Protein AF-A0A956IUA6-F1 (afdb_monomer_lite)

Foldseek 3Di:
DDDDDDDDDDDPVVVVVVVVVVVVVVVVVVVVVLVVQLVVQLVVQVVCVVVVQAPPPDRSSVLSNVLSVVVVVVVVVQVPDPDHDPPVVVVVVNVVVCCVSRVGDDPD

Secondary structure (DSSP, 8-state):
----PPPPPPPHHHHHHHHHHHHHHHHHHHHHHHHHHHHHHHHHHHHHHHTTSS-TTS-HHHHHHHHHHHHHHHHHHHHT-SSPPPHHHHHHHHHHHHHHHTT-----

Structure (mmCIF, N/CA/C/O backbone):
data_AF-A0A956IUA6-F1
#
_entry.id   AF-A0A956IUA6-F1
#
loop_
_atom_site.group_PDB
_atom_site.id
_atom_site.type_symbol
_atom_site.label_atom_id
_atom_site.label_alt_id
_atom_site.label_comp_id
_atom_site.label_asym_id
_atom_site.label_entity_id
_atom_site.label_seq_id
_atom_site.pdbx_PDB_ins_code
_atom_site.Cartn_x
_atom_site.Cartn_y
_atom_site.Cartn_z
_atom_site.occupancy
_atom_site.B_iso_or_equiv
_atom_site.auth_seq_id
_atom_site.auth_comp_id
_atom_site.auth_asym_id
_atom_site.auth_atom_id
_atom_site.pdbx_PDB_model_num
ATOM 1 N N . MET A 1 1 ? 44.428 23.766 -38.043 1.00 41.19 1 MET A N 1
ATOM 2 C CA . MET A 1 1 ? 43.400 22.776 -38.429 1.00 41.19 1 MET A CA 1
ATOM 3 C C . MET A 1 1 ? 43.451 21.641 -37.416 1.00 41.19 1 MET A C 1
ATOM 5 O O . MET A 1 1 ? 44.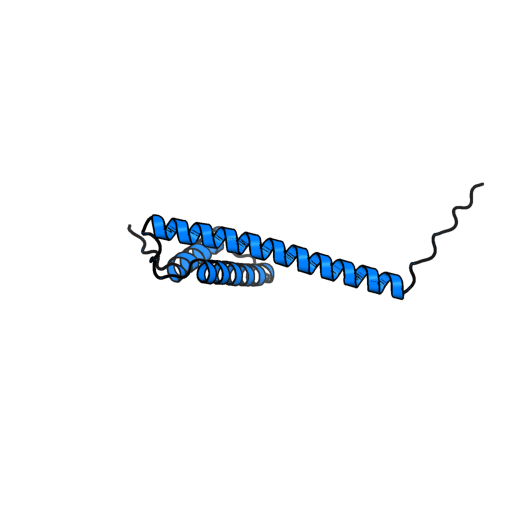348 20.818 -37.503 1.00 41.19 1 MET A O 1
ATOM 9 N N . SER 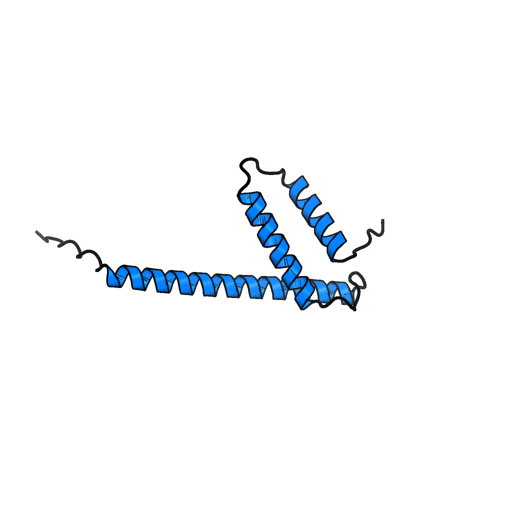A 1 2 ? 42.576 21.649 -36.406 1.00 49.91 2 SER A N 1
ATOM 10 C CA . SER A 1 2 ? 42.511 20.571 -35.407 1.00 49.91 2 SER A CA 1
ATOM 11 C C . SER A 1 2 ? 41.552 19.494 -35.894 1.00 49.91 2 SER A C 1
ATOM 13 O O . SER A 1 2 ? 40.343 19.713 -35.949 1.00 49.91 2 SER A O 1
ATOM 15 N N . THR A 1 3 ? 42.089 18.341 -36.272 1.00 50.31 3 THR A N 1
ATOM 16 C CA . THR A 1 3 ? 41.310 17.140 -36.562 1.00 50.31 3 THR A CA 1
ATOM 17 C C . THR A 1 3 ? 40.862 16.523 -35.238 1.00 50.31 3 THR A C 1
ATOM 19 O O . THR A 1 3 ? 41.652 15.939 -34.501 1.00 50.31 3 THR A O 1
ATOM 22 N N . SER A 1 4 ? 39.580 16.681 -34.900 1.00 53.00 4 SER A N 1
ATOM 23 C CA . SER A 1 4 ? 38.969 15.897 -33.828 1.00 53.00 4 SER A CA 1
ATOM 24 C C . SER A 1 4 ? 38.786 14.466 -34.334 1.00 53.00 4 SER A C 1
ATOM 26 O O . SER A 1 4 ? 38.020 14.190 -35.255 1.00 53.00 4 SER A O 1
ATOM 28 N N . GLN A 1 5 ? 39.569 13.548 -33.779 1.00 54.72 5 GLN A N 1
ATOM 29 C CA . GLN A 1 5 ? 39.451 12.122 -34.054 1.00 54.72 5 GLN A CA 1
ATOM 30 C C . GLN A 1 5 ? 38.213 11.589 -33.305 1.00 54.72 5 GLN A C 1
ATOM 32 O O . GLN A 1 5 ? 38.085 11.851 -32.105 1.00 54.72 5 GLN A O 1
ATOM 37 N N . PRO A 1 6 ? 37.275 10.879 -33.958 1.00 57.50 6 PRO A N 1
ATOM 38 C CA . PRO A 1 6 ? 36.081 10.390 -33.279 1.00 57.50 6 PRO A CA 1
ATOM 39 C C . PRO A 1 6 ? 36.452 9.279 -32.290 1.00 57.50 6 PRO A C 1
ATOM 41 O O . PRO A 1 6 ? 37.178 8.342 -32.627 1.00 57.50 6 PRO A O 1
ATOM 44 N N . ALA A 1 7 ? 35.945 9.385 -31.059 1.00 60.62 7 ALA A N 1
ATOM 45 C CA . ALA A 1 7 ? 36.150 8.386 -30.017 1.00 60.62 7 ALA A CA 1
ATOM 46 C C . ALA A 1 7 ? 35.655 7.006 -30.487 1.00 60.62 7 ALA A C 1
ATOM 48 O O . ALA A 1 7 ? 34.515 6.859 -30.933 1.00 60.62 7 ALA A O 1
ATOM 49 N N . ALA A 1 8 ? 36.520 5.993 -30.387 1.00 62.69 8 ALA A N 1
ATOM 50 C CA . ALA A 1 8 ? 36.197 4.627 -30.781 1.00 62.69 8 ALA A CA 1
ATOM 51 C C . ALA A 1 8 ? 34.974 4.103 -29.998 1.00 62.69 8 ALA A C 1
ATOM 53 O O . ALA A 1 8 ? 34.896 4.297 -28.778 1.00 62.69 8 ALA A O 1
ATOM 54 N N . PRO A 1 9 ? 34.014 3.428 -30.659 1.00 63.69 9 PRO A N 1
ATOM 55 C CA . PRO A 1 9 ? 32.806 2.959 -29.998 1.00 63.69 9 PRO A CA 1
ATOM 56 C C . PRO A 1 9 ? 33.147 1.930 -28.909 1.00 63.69 9 PRO A C 1
ATOM 58 O O . PRO A 1 9 ? 34.020 1.080 -29.107 1.00 63.69 9 PRO A O 1
ATOM 61 N N . PRO A 1 10 ? 32.445 1.954 -27.761 1.00 62.94 10 PRO A N 1
ATOM 62 C CA . PRO A 1 10 ? 32.751 1.073 -26.645 1.00 62.94 10 PRO A CA 1
ATOM 63 C C . PRO A 1 10 ? 32.642 -0.398 -27.059 1.00 62.94 10 PRO A C 1
ATOM 65 O O . PRO A 1 10 ? 31.699 -0.819 -27.746 1.00 62.94 10 PRO A O 1
ATOM 68 N N . SER A 1 11 ? 33.616 -1.196 -26.620 1.00 71.62 11 SER A N 1
ATOM 69 C CA . SER A 1 11 ? 33.669 -2.629 -26.904 1.00 71.62 11 SER A CA 1
ATOM 70 C C . SER A 1 11 ? 32.399 -3.334 -26.414 1.00 71.62 11 SER A C 1
ATOM 72 O O . SER A 1 11 ? 31.718 -2.890 -25.484 1.00 71.62 11 SER A O 1
ATOM 74 N N . ARG A 1 12 ? 32.046 -4.448 -27.064 1.00 69.38 12 ARG A N 1
ATOM 75 C CA . ARG A 1 12 ? 30.821 -5.209 -26.763 1.00 69.38 12 ARG A CA 1
ATOM 76 C C . ARG A 1 12 ? 30.744 -5.608 -25.281 1.00 69.38 12 ARG A C 1
ATOM 78 O O . ARG A 1 12 ? 29.683 -5.487 -24.684 1.00 69.38 12 ARG A O 1
ATOM 85 N N . GLY A 1 13 ? 31.879 -5.969 -24.673 1.00 66.38 13 GLY A N 1
ATOM 86 C CA . GLY A 1 13 ? 31.971 -6.305 -23.246 1.00 66.38 13 GLY A CA 1
ATOM 87 C C . GLY A 1 13 ? 31.720 -5.123 -22.301 1.00 66.38 13 GLY A C 1
ATOM 88 O O . GLY A 1 13 ? 31.067 -5.294 -21.273 1.00 66.38 13 GLY A O 1
ATOM 89 N N . ARG A 1 14 ? 32.159 -3.910 -22.667 1.00 66.81 14 ARG A N 1
ATOM 90 C CA . ARG A 1 14 ? 31.912 -2.694 -21.876 1.00 66.81 14 ARG A CA 1
ATOM 91 C C . ARG A 1 14 ? 30.421 -2.344 -21.835 1.00 66.81 14 ARG A C 1
ATOM 93 O O . ARG A 1 14 ? 29.886 -2.104 -20.760 1.00 66.81 14 ARG A O 1
ATOM 100 N N . ARG A 1 15 ? 29.731 -2.445 -22.976 1.00 64.25 15 ARG A N 1
ATOM 101 C CA . ARG A 1 15 ? 28.278 -2.207 -23.075 1.00 64.25 15 ARG A CA 1
ATOM 102 C C . ARG A 1 15 ? 27.442 -3.209 -22.277 1.00 64.25 15 ARG A C 1
ATOM 104 O O . ARG A 1 15 ? 26.450 -2.820 -21.669 1.00 64.25 15 ARG A O 1
ATOM 111 N N . THR A 1 16 ? 27.823 -4.487 -22.263 1.00 68.69 16 THR A N 1
ATOM 112 C CA . THR A 1 16 ? 27.117 -5.500 -21.461 1.00 68.69 16 THR A CA 1
ATOM 113 C C . THR A 1 16 ? 27.283 -5.234 -19.966 1.00 68.69 16 THR A C 1
ATOM 115 O O . THR A 1 16 ? 26.312 -5.309 -19.221 1.00 68.69 16 THR A O 1
ATOM 118 N N . ARG A 1 17 ? 28.490 -4.857 -19.527 1.00 62.78 17 ARG A N 1
ATOM 119 C CA . ARG A 1 17 ? 28.760 -4.513 -18.125 1.00 62.78 17 ARG A CA 1
ATOM 120 C C . ARG A 1 17 ? 28.010 -3.254 -17.685 1.00 62.78 17 ARG A C 1
ATOM 122 O O . ARG A 1 17 ? 27.410 -3.264 -16.619 1.00 62.78 17 ARG A O 1
ATOM 129 N N . GLU A 1 18 ? 27.995 -2.211 -18.513 1.00 61.56 18 GLU A N 1
ATOM 130 C CA . GLU A 1 18 ? 27.233 -0.980 -18.254 1.00 61.56 18 GLU A CA 1
ATOM 131 C C . GLU A 1 18 ? 25.720 -1.255 -18.157 1.00 61.56 18 GLU A C 1
ATOM 133 O O . GLU A 1 18 ? 25.065 -0.731 -17.259 1.00 61.56 18 GLU A O 1
ATOM 138 N N . ARG A 1 19 ? 25.170 -2.142 -19.002 1.00 62.91 19 ARG A N 1
ATOM 139 C CA . ARG A 1 19 ? 23.764 -2.579 -18.900 1.00 62.91 19 ARG A CA 1
ATOM 140 C C . ARG A 1 19 ? 23.468 -3.328 -17.605 1.00 62.91 19 ARG A C 1
ATOM 142 O O . ARG A 1 19 ? 22.517 -2.977 -16.925 1.00 62.91 19 ARG A O 1
ATOM 149 N N . LEU A 1 20 ? 24.292 -4.311 -17.240 1.00 65.25 20 LEU A N 1
ATOM 150 C CA . LEU A 1 20 ? 24.090 -5.098 -16.017 1.00 65.25 20 LEU A CA 1
ATOM 151 C C . LEU A 1 20 ? 24.152 -4.231 -14.751 1.00 65.25 20 LEU A C 1
ATOM 153 O O . LEU A 1 20 ? 23.377 -4.443 -13.821 1.00 65.25 20 LEU A O 1
ATOM 157 N N . VAL A 1 21 ? 25.052 -3.244 -14.720 1.00 69.88 21 VAL A N 1
ATOM 158 C CA . VAL A 1 21 ? 25.130 -2.274 -13.618 1.00 69.88 21 VAL A CA 1
ATOM 159 C C . VAL A 1 21 ? 23.882 -1.389 -13.588 1.00 69.88 21 VAL A C 1
ATOM 161 O O . VAL A 1 21 ? 23.287 -1.233 -12.524 1.00 69.88 21 VAL A O 1
ATOM 164 N N . GLY A 1 22 ? 23.433 -0.886 -14.742 1.00 71.44 22 GLY A N 1
ATOM 165 C CA . GLY A 1 22 ? 22.190 -0.114 -14.838 1.00 71.44 22 GLY A CA 1
ATOM 166 C C . GLY A 1 22 ? 20.955 -0.904 -14.389 1.00 71.44 22 GLY A C 1
ATOM 167 O O . GLY A 1 22 ? 20.114 -0.375 -13.661 1.00 71.44 22 GLY A O 1
ATOM 168 N N . ASP A 1 23 ? 20.874 -2.187 -14.744 1.00 78.56 23 ASP A N 1
ATOM 169 C CA . ASP A 1 23 ? 19.788 -3.076 -14.325 1.00 78.56 23 ASP A CA 1
ATOM 170 C C . ASP A 1 23 ? 19.827 -3.328 -12.806 1.00 78.56 23 ASP A C 1
ATOM 172 O O . ASP A 1 23 ? 18.793 -3.275 -12.136 1.00 78.56 23 ASP A O 1
ATOM 176 N N . ALA A 1 24 ? 21.015 -3.528 -12.227 1.00 74.31 24 ALA A N 1
ATOM 177 C CA . ALA A 1 24 ? 21.180 -3.710 -10.784 1.00 74.31 24 ALA A CA 1
ATOM 178 C C . ALA A 1 24 ? 20.810 -2.447 -9.985 1.00 74.31 24 ALA A C 1
ATOM 180 O O . ALA A 1 24 ? 20.131 -2.533 -8.956 1.00 74.31 24 ALA A O 1
ATOM 181 N N . GLU A 1 25 ? 21.206 -1.265 -10.461 1.00 78.62 25 GLU A N 1
ATOM 182 C CA . GLU A 1 25 ? 20.817 0.011 -9.857 1.00 78.62 25 GLU A CA 1
ATOM 183 C C . GLU A 1 25 ? 19.308 0.249 -9.955 1.00 78.62 25 GLU A C 1
ATOM 185 O O . GLU A 1 25 ? 18.683 0.661 -8.971 1.00 78.62 25 GLU A O 1
ATOM 190 N N . ALA A 1 26 ? 18.696 -0.087 -11.094 1.00 75.25 26 ALA A N 1
ATOM 191 C CA . ALA A 1 26 ? 17.253 -0.007 -11.278 1.00 75.25 26 ALA A CA 1
ATOM 192 C C . ALA A 1 26 ? 16.502 -0.925 -10.299 1.00 75.25 26 ALA A C 1
ATOM 194 O O . ALA A 1 26 ? 15.553 -0.478 -9.647 1.00 75.25 26 ALA A O 1
ATOM 195 N N . VAL A 1 27 ? 16.956 -2.172 -10.124 1.00 76.69 27 VAL A N 1
ATOM 196 C CA . VAL A 1 27 ? 16.394 -3.113 -9.139 1.00 76.69 27 VAL A CA 1
ATOM 197 C C . VAL A 1 27 ? 16.540 -2.570 -7.719 1.00 76.69 27 VAL A C 1
ATOM 199 O O . VAL A 1 27 ? 15.572 -2.570 -6.955 1.00 76.69 27 VAL A O 1
ATOM 202 N N . ARG A 1 28 ? 17.716 -2.041 -7.359 1.00 78.19 28 ARG A N 1
ATOM 203 C CA . ARG A 1 28 ? 1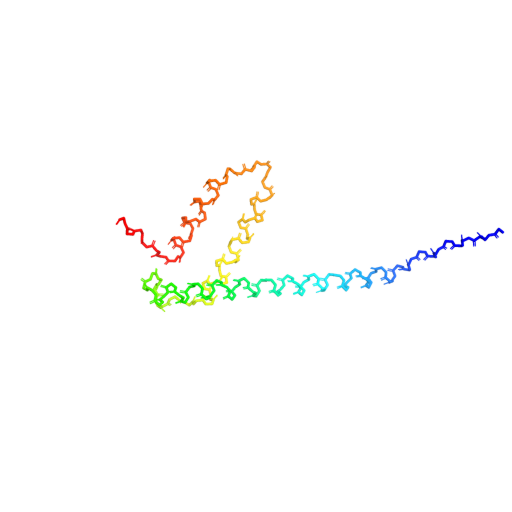7.954 -1.442 -6.038 1.00 78.19 28 ARG A CA 1
ATOM 204 C C . ARG A 1 28 ? 17.022 -0.261 -5.779 1.00 78.19 28 ARG A C 1
ATOM 206 O O . ARG A 1 28 ? 16.413 -0.182 -4.714 1.00 78.19 28 ARG A O 1
ATOM 213 N N . HIS A 1 29 ? 16.881 0.643 -6.745 1.00 76.88 29 HIS A N 1
ATOM 214 C CA . HIS A 1 29 ? 15.991 1.798 -6.632 1.00 76.88 29 HIS A CA 1
ATOM 215 C C . HIS A 1 29 ? 14.530 1.368 -6.512 1.00 76.88 29 HIS A C 1
ATOM 217 O O . HIS A 1 29 ? 13.791 1.921 -5.697 1.00 76.88 29 HIS A O 1
ATOM 223 N N . GLN A 1 30 ? 14.118 0.361 -7.280 1.00 78.06 30 GLN A N 1
ATOM 224 C CA . GLN A 1 30 ? 12.765 -0.172 -7.210 1.00 78.06 30 GLN A CA 1
ATOM 225 C C . GLN A 1 30 ? 12.475 -0.809 -5.848 1.00 78.06 30 GLN A C 1
ATOM 227 O O . GLN A 1 30 ? 11.402 -0.579 -5.283 1.00 78.06 30 GLN A O 1
ATOM 232 N N . ARG A 1 31 ? 13.440 -1.542 -5.284 1.00 79.19 31 ARG A N 1
ATOM 233 C CA . ARG A 1 31 ? 13.331 -2.116 -3.941 1.00 79.19 31 ARG A CA 1
ATOM 234 C C . ARG A 1 31 ? 13.171 -1.029 -2.881 1.00 79.19 31 ARG A C 1
ATOM 236 O O . ARG A 1 31 ? 12.183 -1.041 -2.161 1.00 79.19 31 ARG A O 1
ATOM 243 N N . ILE A 1 32 ? 14.050 -0.023 -2.869 1.00 82.94 32 ILE A N 1
ATOM 244 C CA . ILE A 1 32 ? 13.983 1.093 -1.906 1.00 82.94 32 ILE A CA 1
ATOM 245 C C . ILE A 1 32 ? 12.629 1.815 -1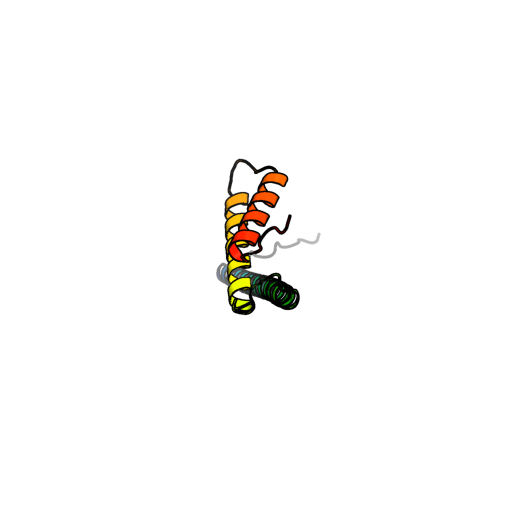.975 1.00 82.94 32 ILE A C 1
ATOM 247 O O . ILE A 1 32 ? 12.048 2.159 -0.945 1.00 82.94 32 ILE A O 1
ATOM 251 N N . ARG A 1 33 ? 12.101 2.058 -3.182 1.00 80.44 33 ARG A N 1
ATOM 252 C CA . ARG A 1 33 ? 10.776 2.678 -3.343 1.00 80.44 33 ARG A CA 1
ATOM 253 C C . ARG A 1 33 ? 9.666 1.801 -2.776 1.00 80.44 33 ARG A C 1
ATOM 255 O O . ARG A 1 33 ? 8.805 2.323 -2.074 1.00 80.44 33 ARG A O 1
ATOM 262 N N . THR A 1 34 ? 9.703 0.504 -3.069 1.00 82.44 34 THR A N 1
ATOM 263 C CA . THR A 1 34 ? 8.711 -0.462 -2.580 1.00 82.44 34 THR A CA 1
ATOM 264 C C . THR A 1 34 ? 8.743 -0.524 -1.054 1.00 82.44 34 THR A C 1
ATOM 266 O O . THR A 1 34 ? 7.709 -0.342 -0.420 1.00 82.44 34 THR A O 1
ATOM 269 N N . ASP A 1 35 ? 9.930 -0.636 -0.454 1.00 85.94 35 ASP A N 1
ATOM 270 C CA . ASP A 1 35 ? 10.108 -0.671 1.002 1.00 85.94 35 ASP A CA 1
ATOM 271 C C . ASP A 1 35 ? 9.568 0.607 1.666 1.00 85.94 35 ASP A C 1
ATOM 273 O O . ASP A 1 35 ? 8.877 0.563 2.685 1.00 85.94 35 ASP A O 1
ATOM 277 N N . ASN A 1 36 ? 9.825 1.774 1.065 1.00 86.94 36 ASN A N 1
ATOM 278 C CA . ASN A 1 36 ? 9.298 3.046 1.558 1.00 86.94 36 ASN A CA 1
ATOM 279 C C . ASN A 1 36 ? 7.765 3.120 1.479 1.00 86.94 36 ASN A C 1
ATOM 281 O O . ASN A 1 36 ? 7.134 3.656 2.393 1.00 86.94 36 ASN A O 1
ATOM 285 N N . GLN A 1 37 ? 7.169 2.596 0.406 1.00 87.62 37 GLN A N 1
ATOM 286 C CA . GLN A 1 37 ? 5.718 2.542 0.235 1.00 87.62 37 GLN A CA 1
ATOM 287 C C . GLN A 1 37 ? 5.066 1.611 1.257 1.00 87.62 37 GLN A C 1
ATOM 289 O O . GLN A 1 37 ? 4.103 2.017 1.907 1.00 87.62 37 GLN A O 1
ATOM 294 N N . VAL A 1 38 ? 5.622 0.410 1.448 1.00 89.25 38 VAL A N 1
ATOM 295 C CA . VAL A 1 38 ? 5.149 -0.546 2.457 1.00 89.25 38 VAL A CA 1
ATOM 296 C C . VAL A 1 38 ? 5.245 0.076 3.844 1.00 89.25 38 VAL A C 1
ATOM 298 O O . VAL A 1 38 ? 4.239 0.142 4.540 1.00 89.25 38 VAL A O 1
ATOM 301 N N . ARG A 1 39 ? 6.388 0.672 4.207 1.00 91.81 39 ARG A N 1
ATOM 302 C CA . ARG A 1 39 ? 6.550 1.360 5.499 1.00 91.81 39 ARG A CA 1
ATOM 303 C C . ARG A 1 39 ? 5.513 2.467 5.710 1.00 91.81 39 ARG A C 1
ATOM 305 O O . ARG A 1 39 ? 5.016 2.644 6.821 1.00 91.81 39 ARG A O 1
ATOM 312 N N . GLY A 1 40 ? 5.205 3.240 4.668 1.00 90.75 40 GLY A N 1
ATOM 313 C CA . GLY A 1 40 ? 4.155 4.259 4.713 1.00 90.75 40 GLY A CA 1
ATOM 314 C C . GLY A 1 40 ? 2.765 3.658 4.944 1.00 90.75 40 GLY A C 1
ATOM 315 O O . GLY A 1 40 ? 2.018 4.150 5.790 1.00 90.75 40 GLY A O 1
ATOM 316 N N . ALA A 1 41 ? 2.441 2.573 4.240 1.00 90.38 41 ALA A N 1
ATOM 317 C CA . ALA A 1 41 ? 1.179 1.857 4.391 1.00 90.38 41 ALA A CA 1
ATOM 318 C C . ALA A 1 41 ? 1.035 1.249 5.794 1.00 90.38 41 ALA A C 1
ATOM 320 O O . ALA A 1 41 ? 0.022 1.495 6.446 1.00 90.38 41 ALA A O 1
ATOM 321 N N . THR A 1 42 ? 2.068 0.574 6.307 1.00 94.38 42 THR A N 1
ATOM 322 C CA . THR A 1 42 ? 2.106 0.023 7.671 1.00 94.38 42 THR A CA 1
ATOM 323 C C . THR A 1 42 ? 1.796 1.097 8.709 1.00 94.38 42 THR A C 1
ATOM 325 O O . THR A 1 42 ? 0.898 0.923 9.526 1.00 94.38 42 THR A O 1
ATOM 328 N N . LYS A 1 43 ? 2.456 2.265 8.629 1.00 95.06 43 LYS A N 1
ATOM 329 C CA . LYS A 1 43 ? 2.190 3.394 9.541 1.00 95.06 43 LYS A CA 1
ATOM 330 C C . LYS A 1 43 ? 0.731 3.851 9.502 1.00 95.06 43 LYS A C 1
ATOM 332 O O . LYS A 1 43 ? 0.164 4.178 10.544 1.00 95.06 43 LYS A O 1
ATOM 337 N N . ASN A 1 44 ? 0.120 3.879 8.319 1.00 91.31 44 ASN A N 1
ATOM 338 C CA . ASN A 1 44 ? -1.283 4.256 8.170 1.00 91.31 44 ASN A CA 1
ATOM 339 C C . ASN A 1 44 ? -2.225 3.207 8.770 1.00 91.31 44 ASN A C 1
ATOM 341 O O . ASN A 1 44 ? -3.192 3.588 9.427 1.00 91.31 44 ASN A O 1
ATOM 345 N N . VAL A 1 45 ? -1.930 1.916 8.592 1.00 90.69 45 VAL A N 1
ATOM 346 C CA . VAL A 1 45 ? -2.701 0.819 9.196 1.00 90.69 45 VAL A CA 1
ATOM 347 C C . VAL A 1 45 ? -2.610 0.890 10.719 1.00 90.69 45 VAL A C 1
ATOM 349 O O . VAL A 1 45 ? -3.646 0.956 11.375 1.00 90.69 45 VAL A O 1
ATOM 352 N N . THR A 1 46 ? -1.406 1.017 11.284 1.00 93.94 46 THR A N 1
ATOM 353 C CA . THR A 1 46 ? -1.202 1.176 12.735 1.00 93.94 46 THR A CA 1
ATOM 354 C C . THR A 1 46 ? -1.934 2.398 13.288 1.00 93.94 46 THR A C 1
ATOM 356 O O . THR A 1 46 ? -2.585 2.326 14.329 1.00 93.94 46 THR A O 1
ATOM 359 N N . ARG A 1 47 ? -1.900 3.532 12.577 1.00 93.44 47 ARG A N 1
ATOM 360 C CA . ARG A 1 47 ? -2.677 4.718 12.963 1.00 93.44 47 ARG A CA 1
ATOM 361 C C . ARG A 1 47 ? -4.183 4.453 12.901 1.00 93.44 47 ARG A C 1
ATOM 363 O O . ARG A 1 47 ? -4.913 4.899 13.779 1.00 93.44 47 ARG A O 1
ATOM 370 N N . GLY A 1 48 ? -4.654 3.740 11.881 1.00 90.81 48 GLY A N 1
ATOM 371 C CA . GLY A 1 48 ? -6.047 3.313 11.765 1.00 90.81 48 GLY A CA 1
ATOM 372 C C . GLY A 1 48 ? -6.484 2.422 12.928 1.00 90.81 48 GLY A C 1
ATOM 373 O O . GLY A 1 48 ? -7.586 2.606 13.442 1.00 90.81 48 GLY A O 1
ATOM 374 N N . GLN A 1 49 ? -5.607 1.530 13.391 1.00 93.38 49 GLN A N 1
ATOM 375 C CA . GLN A 1 49 ? -5.834 0.681 14.565 1.00 93.38 49 GLN A CA 1
ATOM 376 C C . GLN A 1 49 ? -5.920 1.504 15.850 1.00 93.38 49 GLN A C 1
ATOM 378 O O . GLN A 1 49 ? -6.875 1.352 16.605 1.00 93.38 49 GLN A O 1
ATOM 383 N N . ALA A 1 50 ? -4.994 2.447 16.054 1.00 93.75 50 ALA A N 1
ATOM 384 C CA . ALA A 1 50 ? -5.018 3.353 17.205 1.00 93.75 50 ALA A CA 1
ATOM 385 C C . ALA A 1 50 ? -6.293 4.218 17.266 1.00 93.75 50 ALA A C 1
ATOM 387 O O . ALA A 1 50 ? -6.740 4.594 18.344 1.00 93.75 50 ALA A O 1
ATOM 388 N N . LEU A 1 51 ? -6.894 4.519 16.110 1.00 92.88 51 LEU A N 1
ATOM 389 C CA . LEU A 1 51 ? -8.155 5.259 15.997 1.00 92.88 51 LEU A CA 1
ATOM 390 C C . LEU A 1 51 ? -9.405 4.358 16.029 1.00 92.88 51 LEU A C 1
ATOM 392 O O . LEU A 1 51 ? -10.510 4.860 15.828 1.00 92.88 51 LEU A O 1
ATOM 396 N N . GLY A 1 52 ? -9.251 3.041 16.200 1.00 90.00 52 GLY A N 1
ATOM 397 C CA . GLY A 1 52 ? -10.356 2.075 16.183 1.00 90.00 52 GLY A CA 1
ATOM 398 C C . GLY A 1 52 ? -11.032 1.894 14.816 1.00 90.00 52 GLY A C 1
ATOM 399 O O . GLY A 1 52 ? -12.126 1.345 14.740 1.00 90.00 52 GLY A O 1
ATOM 400 N N . ARG A 1 53 ? -10.407 2.368 13.730 1.00 88.75 53 ARG A N 1
ATOM 401 C CA . ARG A 1 53 ? -10.926 2.273 12.350 1.00 88.75 53 ARG A CA 1
ATOM 402 C C . ARG A 1 53 ? -10.500 0.995 11.636 1.00 88.75 53 ARG A C 1
ATOM 404 O O . ARG A 1 53 ? -11.121 0.620 10.650 1.00 88.75 53 ARG A O 1
ATOM 411 N N . VAL A 1 54 ? -9.425 0.371 12.107 1.00 88.75 54 VAL A N 1
ATOM 412 C CA . VAL A 1 54 ? -8.904 -0.901 11.605 1.00 88.75 54 VAL A CA 1
ATOM 413 C C . VAL A 1 54 ? -8.857 -1.880 12.780 1.00 88.75 54 VAL A C 1
ATOM 415 O O . VAL A 1 54 ? -8.386 -1.495 13.852 1.00 88.75 54 VAL A O 1
ATOM 418 N N . PRO A 1 55 ? -9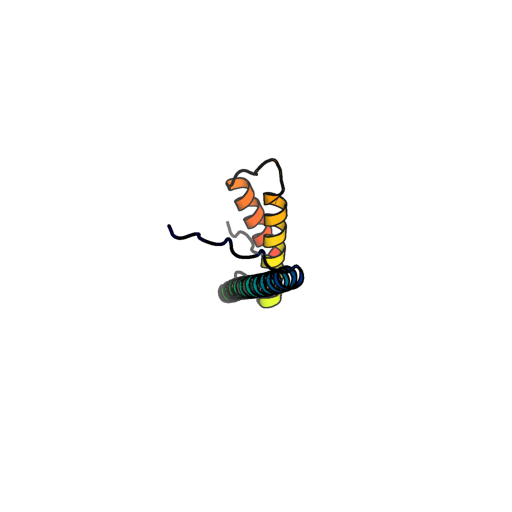.313 -3.132 12.621 1.00 89.12 55 PRO A N 1
ATOM 419 C CA . PRO A 1 55 ? -9.227 -4.122 13.687 1.00 89.12 55 PRO A CA 1
ATOM 420 C C . PRO A 1 55 ? -7.779 -4.361 14.172 1.00 89.12 55 PRO A C 1
ATOM 422 O O . PRO A 1 55 ? -6.863 -4.478 13.351 1.00 89.12 55 PRO A O 1
ATOM 425 N N . PRO A 1 56 ? -7.547 -4.481 15.494 1.00 91.38 56 PRO A N 1
ATOM 426 C CA . PRO A 1 56 ? -6.199 -4.606 16.059 1.00 91.38 56 PRO A CA 1
ATOM 427 C C . PRO A 1 56 ? -5.522 -5.949 15.749 1.00 91.38 56 PRO A C 1
ATOM 429 O O . PRO A 1 56 ? -4.308 -6.053 15.849 1.00 91.38 56 PRO A O 1
ATOM 432 N N . HIS A 1 57 ? -6.290 -6.970 15.356 1.00 91.31 57 HIS A N 1
ATOM 433 C CA . HIS A 1 57 ? -5.760 -8.287 14.988 1.00 91.31 57 HIS A CA 1
ATOM 434 C C . HIS A 1 57 ? -5.188 -8.343 13.561 1.00 91.31 57 HIS A C 1
ATOM 436 O O . HIS A 1 57 ? -4.620 -9.360 13.175 1.00 91.31 57 HIS A O 1
ATOM 442 N N . ILE A 1 58 ? -5.371 -7.292 12.752 1.00 89.81 58 ILE A N 1
ATOM 443 C CA . ILE A 1 58 ? -4.794 -7.226 11.406 1.00 89.81 58 ILE A CA 1
ATOM 444 C C . ILE A 1 58 ? -3.296 -6.937 11.526 1.00 89.81 58 ILE A C 1
ATOM 446 O O . ILE A 1 58 ? -2.898 -5.923 12.097 1.00 89.81 58 ILE A O 1
ATOM 450 N N . ASP A 1 59 ? -2.464 -7.794 10.938 1.00 93.75 59 ASP A N 1
ATOM 451 C CA . ASP A 1 59 ? -1.031 -7.530 10.825 1.00 93.75 59 ASP A CA 1
ATOM 452 C C . ASP A 1 59 ? -0.792 -6.318 9.911 1.00 93.75 59 ASP A C 1
ATOM 454 O O . ASP A 1 59 ? -1.134 -6.327 8.723 1.00 93.75 59 ASP A O 1
ATOM 458 N N . ALA A 1 60 ? -0.234 -5.247 10.476 1.00 91.75 60 ALA A N 1
ATOM 459 C CA . ALA A 1 60 ? -0.076 -3.983 9.771 1.00 91.75 60 ALA A CA 1
ATOM 460 C C . ALA A 1 60 ? 0.958 -4.049 8.639 1.00 91.75 60 ALA A C 1
ATOM 462 O O . ALA A 1 60 ? 0.802 -3.352 7.633 1.00 91.75 60 ALA A O 1
ATOM 463 N N . GLU A 1 61 ? 2.003 -4.864 8.786 1.00 92.06 61 GLU A N 1
ATOM 464 C CA . GLU A 1 61 ? 3.067 -4.991 7.794 1.00 92.06 61 GLU A CA 1
ATOM 465 C C . GLU A 1 61 ? 2.597 -5.819 6.602 1.00 92.06 61 GLU A C 1
ATOM 467 O O . GLU A 1 61 ? 2.690 -5.364 5.459 1.00 92.06 61 GLU A O 1
ATOM 472 N N . LEU A 1 62 ? 1.993 -6.978 6.864 1.00 90.00 62 LEU A N 1
ATOM 473 C CA . LEU A 1 62 ? 1.405 -7.836 5.844 1.00 90.00 62 LEU A CA 1
ATOM 474 C C . LEU A 1 62 ? 0.272 -7.117 5.104 1.00 90.00 62 LEU A C 1
ATOM 476 O O . LEU A 1 62 ? 0.215 -7.152 3.873 1.00 90.00 62 LEU A O 1
ATOM 480 N N . CYS A 1 63 ? -0.601 -6.413 5.832 1.00 89.19 63 CYS A N 1
ATOM 481 C CA . CYS A 1 63 ? -1.659 -5.603 5.232 1.00 89.19 63 CYS A CA 1
ATOM 482 C C . CYS A 1 63 ? -1.077 -4.486 4.352 1.00 89.19 63 CYS A C 1
ATOM 484 O O . CYS A 1 63 ? -1.486 -4.330 3.198 1.00 89.19 63 CYS A O 1
ATOM 486 N N . GLY A 1 64 ? -0.082 -3.747 4.853 1.00 89.44 64 GLY A N 1
ATOM 487 C CA . GLY A 1 64 ? 0.602 -2.697 4.098 1.00 89.44 64 GLY A CA 1
ATOM 488 C C . GLY A 1 64 ? 1.257 -3.221 2.817 1.00 89.44 64 GLY A C 1
ATOM 489 O O . GLY A 1 64 ? 1.099 -2.619 1.750 1.00 89.44 64 GLY A O 1
ATOM 490 N N . ALA A 1 65 ? 1.932 -4.369 2.894 1.00 88.50 65 ALA A N 1
ATOM 491 C CA . ALA A 1 65 ? 2.557 -5.028 1.752 1.00 88.50 65 ALA A CA 1
ATOM 492 C C . ALA A 1 65 ? 1.528 -5.469 0.698 1.00 88.50 65 ALA A C 1
ATOM 494 O O . ALA A 1 65 ? 1.692 -5.168 -0.488 1.00 88.50 65 ALA A O 1
ATOM 495 N N . LEU A 1 66 ? 0.438 -6.118 1.123 1.00 86.94 66 LEU A N 1
ATOM 496 C CA . LEU A 1 66 ? -0.638 -6.564 0.233 1.00 86.94 66 LEU A CA 1
ATOM 497 C C . LEU A 1 66 ? -1.322 -5.393 -0.476 1.00 86.94 66 LEU A C 1
ATOM 499 O O . LEU A 1 66 ? -1.531 -5.444 -1.691 1.00 86.94 66 LEU A O 1
ATOM 503 N N . LEU A 1 67 ? -1.627 -4.318 0.255 1.00 86.00 67 LEU A N 1
ATOM 504 C CA . LEU A 1 67 ? -2.235 -3.114 -0.308 1.00 86.00 67 LEU A CA 1
ATOM 505 C C . LEU A 1 67 ? -1.342 -2.483 -1.379 1.00 86.00 67 LEU A C 1
ATOM 507 O O . LEU A 1 67 ? -1.806 -2.210 -2.487 1.00 86.00 67 LEU A O 1
ATOM 511 N N . MET A 1 68 ? -0.054 -2.293 -1.087 1.00 85.94 68 MET A N 1
ATOM 512 C CA . MET A 1 68 ? 0.876 -1.688 -2.043 1.00 85.94 68 MET A CA 1
ATOM 513 C C . MET A 1 68 ? 1.126 -2.576 -3.267 1.00 85.94 68 MET A C 1
ATOM 515 O O . MET A 1 68 ? 1.206 -2.062 -4.389 1.00 85.94 68 MET A O 1
ATOM 519 N N . GLY A 1 69 ? 1.192 -3.897 -3.079 1.00 84.50 69 GLY A N 1
ATOM 520 C CA . GLY A 1 69 ? 1.290 -4.864 -4.171 1.00 84.50 69 GLY A CA 1
ATOM 521 C C . GLY A 1 69 ? 0.070 -4.819 -5.094 1.00 84.50 69 GLY A C 1
ATOM 522 O O . GLY A 1 69 ? 0.215 -4.631 -6.306 1.00 84.50 69 GLY A O 1
ATOM 523 N N . GLY A 1 70 ? -1.135 -4.903 -4.522 1.00 82.69 70 GLY A N 1
ATOM 524 C CA . GLY A 1 70 ? -2.394 -4.860 -5.268 1.00 82.69 70 GLY A CA 1
ATOM 525 C C . GLY A 1 70 ? -2.606 -3.539 -6.013 1.00 82.69 70 GLY A C 1
ATOM 526 O O . GLY A 1 70 ? -2.946 -3.544 -7.198 1.00 82.69 70 GLY A O 1
ATOM 527 N N . VAL A 1 71 ? -2.329 -2.400 -5.369 1.00 81.62 71 VAL A N 1
ATOM 528 C CA . VAL A 1 71 ? -2.414 -1.072 -6.005 1.00 81.62 71 VAL A CA 1
ATOM 529 C C . VAL A 1 71 ? -1.434 -0.955 -7.172 1.00 81.62 71 VAL A C 1
ATOM 531 O O . VAL A 1 71 ? -1.811 -0.471 -8.240 1.00 81.62 71 VAL A O 1
ATOM 534 N N . SER A 1 72 ? -0.199 -1.439 -7.014 1.00 79.94 72 SER A N 1
ATOM 535 C CA . SER A 1 72 ? 0.804 -1.409 -8.086 1.00 79.94 72 SER A CA 1
ATOM 536 C C . SER A 1 72 ? 0.374 -2.244 -9.295 1.00 79.94 72 SER A C 1
ATOM 538 O O . SER A 1 72 ? 0.482 -1.791 -10.437 1.00 79.94 72 SER A O 1
ATOM 540 N N . GLN A 1 73 ? -0.179 -3.438 -9.064 1.00 80.56 73 GLN A N 1
ATOM 541 C CA . GLN A 1 73 ? -0.717 -4.291 -10.127 1.00 80.56 73 GLN A CA 1
ATOM 542 C C . GLN A 1 73 ? -1.928 -3.655 -10.821 1.00 80.56 73 GLN A C 1
ATOM 544 O O . GLN A 1 73 ? -2.004 -3.657 -12.054 1.00 80.56 73 GLN A O 1
ATOM 549 N N . ALA A 1 74 ? -2.850 -3.066 -10.056 1.00 76.31 74 ALA A N 1
ATOM 550 C CA . ALA A 1 74 ? -4.010 -2.365 -10.596 1.00 76.31 74 ALA A CA 1
ATOM 551 C C . ALA A 1 74 ? -3.592 -1.161 -11.453 1.00 76.31 74 ALA A C 1
ATOM 553 O O . ALA A 1 74 ? -4.114 -0.979 -12.556 1.00 76.31 74 ALA A O 1
ATOM 554 N N . LEU A 1 75 ? -2.606 -0.381 -10.998 1.00 74.25 75 LEU A N 1
ATOM 555 C CA . LEU A 1 75 ? -2.070 0.759 -11.738 1.00 74.25 75 LEU A CA 1
ATOM 556 C C . LEU A 1 75 ? -1.391 0.314 -13.036 1.00 74.25 75 LEU A 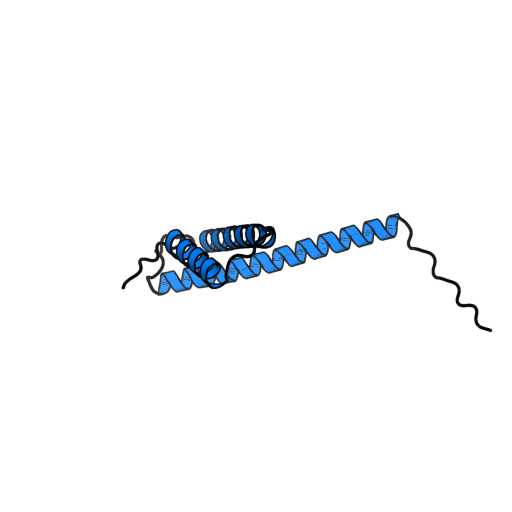C 1
ATOM 558 O O . LEU A 1 75 ? -1.681 0.867 -14.095 1.00 74.25 75 LEU A O 1
ATOM 562 N N . HIS A 1 76 ? -0.543 -0.717 -12.987 1.00 79.31 76 HIS A N 1
ATOM 563 C CA . HIS A 1 76 ? 0.066 -1.288 -14.189 1.00 79.31 76 HIS A CA 1
ATOM 564 C C . HIS A 1 76 ? -0.984 -1.809 -15.175 1.00 79.31 76 HIS A C 1
ATOM 566 O O . HIS A 1 76 ? -0.877 -1.557 -16.375 1.00 79.31 76 HIS A O 1
ATOM 572 N N . SER A 1 77 ? -2.023 -2.491 -14.690 1.00 76.25 77 SER A N 1
ATOM 573 C CA . SER A 1 77 ? -3.134 -2.944 -15.531 1.00 76.25 77 SER A CA 1
ATOM 574 C C . SER A 1 77 ? -3.865 -1.763 -16.177 1.00 76.25 77 SER A C 1
ATOM 576 O O . SER A 1 77 ? -4.115 -1.774 -17.381 1.00 76.25 77 SER A O 1
ATOM 578 N N . ALA A 1 78 ? -4.152 -0.709 -15.409 1.00 70.94 78 ALA A N 1
ATOM 579 C CA . ALA A 1 78 ? -4.848 0.481 -15.887 1.00 70.94 78 ALA A CA 1
ATOM 580 C C . ALA A 1 78 ? -4.036 1.268 -16.927 1.00 70.94 78 ALA A C 1
ATOM 582 O O . ALA A 1 78 ? -4.591 1.666 -17.950 1.00 70.94 78 ALA A O 1
ATOM 583 N N . LEU A 1 79 ? -2.729 1.447 -16.708 1.00 72.62 79 LEU A N 1
ATOM 584 C CA . LEU A 1 79 ? -1.831 2.138 -17.641 1.00 72.62 79 LEU A CA 1
ATOM 585 C C . LEU A 1 79 ? -1.661 1.385 -18.968 1.00 72.62 79 LEU A C 1
ATOM 587 O O . LEU A 1 79 ? -1.400 2.006 -19.994 1.00 72.62 79 LEU A O 1
ATOM 591 N N . ARG A 1 80 ? -1.846 0.059 -18.968 1.00 78.75 80 ARG A N 1
ATOM 592 C CA . ARG A 1 80 ? -1.809 -0.774 -20.180 1.00 78.75 80 ARG A CA 1
ATOM 593 C C . ARG A 1 80 ? -3.120 -0.769 -20.975 1.00 78.75 80 ARG A C 1
ATOM 595 O O . ARG A 1 80 ? -3.138 -1.265 -22.101 1.00 78.75 80 ARG A O 1
ATOM 602 N N . ARG A 1 81 ? -4.224 -0.237 -20.435 1.00 74.88 81 ARG A N 1
ATOM 603 C CA . ARG A 1 81 ? -5.510 -0.175 -21.154 1.00 74.88 81 ARG A CA 1
ATOM 604 C C . ARG A 1 81 ? -5.475 0.925 -22.218 1.00 74.88 81 ARG A C 1
ATOM 606 O O . ARG A 1 81 ? -5.153 2.069 -21.921 1.00 74.88 81 ARG A O 1
ATOM 613 N N . ARG A 1 82 ? -5.910 0.602 -23.447 1.00 65.19 82 ARG A N 1
ATOM 614 C CA . ARG A 1 82 ? -6.034 1.578 -24.555 1.00 65.19 82 ARG A CA 1
ATOM 615 C C . ARG A 1 82 ? -7.004 2.726 -24.250 1.00 65.19 82 ARG A C 1
ATOM 617 O O . ARG A 1 82 ? -6.837 3.821 -24.770 1.00 65.19 82 ARG A O 1
ATOM 624 N N . ARG A 1 83 ? -8.012 2.486 -23.407 1.00 71.00 83 ARG A N 1
ATOM 625 C CA . ARG A 1 83 ? -8.999 3.485 -22.985 1.00 71.00 83 ARG A CA 1
ATOM 626 C C . ARG A 1 83 ? -8.793 3.802 -21.506 1.00 71.00 83 ARG A C 1
ATOM 628 O O . ARG A 1 83 ? -8.988 2.934 -20.655 1.00 71.00 83 ARG A O 1
ATOM 635 N N . LYS A 1 84 ? -8.405 5.046 -21.212 1.00 73.94 84 LYS A N 1
ATOM 636 C CA . LYS A 1 84 ? -8.253 5.542 -19.839 1.00 73.94 84 LYS A CA 1
ATOM 637 C C . LYS A 1 84 ? -9.623 5.620 -19.163 1.00 73.94 84 LYS A C 1
ATOM 639 O O . LYS A 1 84 ? -10.597 6.071 -19.764 1.00 73.94 84 LYS A O 1
ATOM 644 N N . LEU A 1 85 ? -9.695 5.152 -17.920 1.00 71.62 85 LEU A N 1
ATOM 645 C CA . LEU A 1 85 ? -10.872 5.354 -17.077 1.00 71.62 85 LEU A CA 1
ATOM 646 C C . LEU A 1 85 ? -10.912 6.822 -16.608 1.00 71.62 85 LEU A C 1
ATOM 648 O O . LEU A 1 85 ? -9.845 7.378 -16.336 1.00 71.62 85 LEU A O 1
ATOM 652 N N . PRO A 1 86 ? -12.103 7.438 -16.485 1.00 80.06 86 PRO A N 1
ATOM 653 C CA . PRO A 1 86 ? -12.252 8.740 -15.838 1.00 80.06 86 PRO A CA 1
ATOM 654 C C . PRO A 1 86 ? -11.684 8.709 -14.416 1.00 80.06 86 PRO A C 1
ATOM 656 O O . PRO A 1 86 ? -11.802 7.691 -13.722 1.00 80.06 86 PRO A O 1
ATOM 659 N N . ARG A 1 87 ? -11.071 9.813 -13.982 1.00 72.38 87 ARG A N 1
ATOM 660 C CA . ARG A 1 87 ? -10.366 9.916 -12.694 1.00 72.38 87 ARG A CA 1
ATOM 661 C C . ARG A 1 87 ? -11.279 9.571 -11.519 1.00 72.38 87 ARG A C 1
ATOM 663 O O . ARG A 1 87 ? -10.870 8.841 -10.621 1.00 72.38 87 ARG A O 1
ATOM 670 N N . GLU A 1 88 ? -12.519 10.036 -11.564 1.00 76.50 88 GLU A N 1
ATOM 671 C CA . GLU A 1 88 ? -13.543 9.837 -10.535 1.00 76.50 88 GLU A CA 1
ATOM 672 C C . GLU A 1 88 ? -13.835 8.346 -10.347 1.00 76.50 88 GLU A C 1
ATOM 674 O O . GLU A 1 88 ? -13.906 7.843 -9.226 1.00 76.50 88 GLU A O 1
ATOM 679 N N . ARG A 1 89 ? -13.917 7.605 -11.459 1.00 76.38 89 ARG A N 1
ATOM 680 C CA . ARG A 1 89 ? -14.163 6.163 -11.436 1.00 76.38 89 ARG A CA 1
ATOM 681 C C . ARG A 1 89 ? -12.981 5.402 -10.844 1.00 76.38 89 ARG A C 1
ATOM 683 O O . ARG A 1 89 ? -13.193 4.462 -10.090 1.00 76.38 89 ARG A O 1
ATOM 690 N N . VAL A 1 90 ? -11.749 5.812 -11.146 1.00 74.56 90 VAL A N 1
ATOM 691 C CA . VAL A 1 90 ? -10.543 5.200 -10.559 1.00 74.56 90 VAL A CA 1
ATOM 692 C C . VAL A 1 90 ? -10.495 5.428 -9.048 1.00 74.56 90 VAL A C 1
ATOM 694 O O . VAL A 1 90 ? -10.250 4.483 -8.302 1.00 74.56 90 VAL A O 1
ATOM 697 N N . ILE A 1 91 ? -10.773 6.652 -8.592 1.00 76.00 91 ILE A N 1
ATOM 698 C CA . ILE A 1 91 ? -10.808 6.989 -7.162 1.00 76.00 91 ILE A CA 1
ATOM 699 C C . ILE A 1 91 ? -11.870 6.152 -6.438 1.00 76.00 91 ILE A C 1
ATOM 701 O O . ILE A 1 91 ? -11.566 5.549 -5.410 1.00 76.00 91 ILE A O 1
ATOM 705 N N . GLY A 1 92 ? -13.079 6.052 -6.998 1.00 78.56 92 GLY A N 1
ATOM 706 C CA . GLY A 1 92 ? -14.167 5.286 -6.389 1.00 78.56 92 GLY A CA 1
ATOM 707 C C . GLY A 1 92 ? -13.887 3.782 -6.291 1.00 78.56 92 GLY A C 1
ATOM 708 O O . GLY A 1 92 ? -14.225 3.160 -5.286 1.00 78.56 92 GLY A O 1
ATOM 709 N N . GLU A 1 93 ? -13.245 3.181 -7.299 1.00 78.25 93 GLU A N 1
ATOM 710 C CA . GLU A 1 93 ? -12.831 1.769 -7.228 1.00 78.25 93 GLU A CA 1
ATOM 711 C C . GLU A 1 93 ? -11.718 1.550 -6.187 1.00 78.25 93 GLU A C 1
ATOM 713 O O . GLU A 1 93 ? -11.766 0.575 -5.437 1.00 78.25 93 GLU A O 1
ATOM 718 N N . LEU A 1 94 ? -10.749 2.471 -6.083 1.00 74.31 94 LEU A N 1
ATOM 719 C CA . LEU A 1 94 ? -9.693 2.401 -5.065 1.00 74.31 94 LEU A CA 1
ATOM 720 C C . LEU A 1 94 ? -10.259 2.531 -3.647 1.00 74.31 94 LEU A C 1
ATOM 722 O O . LEU A 1 94 ? -9.873 1.763 -2.770 1.00 74.31 94 LEU A O 1
ATOM 726 N N . GLN A 1 95 ? -11.195 3.454 -3.416 1.00 74.50 95 GLN A N 1
ATOM 727 C CA . GLN A 1 95 ? -11.863 3.595 -2.119 1.00 74.50 95 GLN A CA 1
ATOM 728 C C . GLN A 1 95 ? -12.634 2.328 -1.738 1.00 74.50 95 GLN A C 1
ATOM 730 O O . GLN A 1 95 ? -12.442 1.820 -0.635 1.00 74.50 95 GLN A O 1
ATOM 735 N N . ARG A 1 96 ? -13.428 1.765 -2.661 1.00 78.69 96 ARG A N 1
ATOM 736 C CA . ARG A 1 96 ? -14.160 0.508 -2.424 1.00 78.69 96 ARG A CA 1
ATOM 737 C C . ARG A 1 96 ? -13.227 -0.664 -2.131 1.00 78.69 96 ARG A C 1
ATOM 739 O O . ARG A 1 96 ? -13.527 -1.481 -1.264 1.00 78.69 96 ARG A O 1
ATOM 746 N N . PHE A 1 97 ? -12.094 -0.750 -2.827 1.00 77.12 97 PHE A N 1
ATOM 747 C CA . PHE A 1 97 ? -11.066 -1.749 -2.540 1.00 77.12 97 PHE A CA 1
ATOM 748 C C . PHE A 1 97 ? -10.505 -1.581 -1.121 1.00 77.12 97 PHE A C 1
ATOM 750 O O . PHE A 1 97 ? -10.509 -2.536 -0.350 1.00 77.12 97 PHE A O 1
ATOM 757 N N . MET A 1 98 ? -10.102 -0.364 -0.749 1.00 74.12 98 MET A N 1
ATOM 758 C CA . MET A 1 98 ? -9.554 -0.069 0.579 1.00 74.12 98 MET A CA 1
ATOM 759 C C . MET A 1 98 ? -10.560 -0.353 1.699 1.00 74.12 98 MET A C 1
ATOM 761 O O . MET A 1 98 ? -10.190 -0.959 2.699 1.00 74.12 98 MET A O 1
ATOM 765 N N . GLN A 1 99 ? -11.830 0.027 1.528 1.00 78.19 99 GLN A N 1
ATOM 766 C CA . GLN A 1 99 ? -12.895 -0.258 2.496 1.00 78.19 99 GLN A CA 1
ATOM 767 C C . GLN A 1 99 ? -13.084 -1.764 2.709 1.00 78.19 99 GLN A C 1
ATOM 769 O O . GLN A 1 99 ? -13.161 -2.216 3.849 1.00 78.19 99 GLN A O 1
ATOM 774 N N . ARG A 1 100 ? -13.100 -2.549 1.621 1.00 75.81 100 ARG A N 1
ATOM 775 C CA . ARG A 1 100 ? -13.229 -4.014 1.680 1.00 75.81 100 ARG A CA 1
ATOM 776 C C . ARG A 1 100 ? -12.027 -4.682 2.340 1.00 75.81 100 ARG A C 1
ATOM 778 O O . ARG A 1 100 ? -12.215 -5.595 3.130 1.00 75.81 100 ARG A O 1
ATOM 785 N N . VAL A 1 101 ? -10.812 -4.239 2.016 1.00 69.56 101 VAL A N 1
ATOM 786 C CA . VAL A 1 101 ? -9.577 -4.834 2.553 1.00 69.56 101 VAL A CA 1
ATOM 787 C C . VAL A 1 101 ? -9.368 -4.480 4.023 1.00 69.56 101 VAL A C 1
ATOM 789 O O . VAL A 1 101 ? -8.886 -5.306 4.788 1.00 69.56 101 VAL A O 1
ATOM 792 N N . LEU A 1 102 ? -9.737 -3.266 4.432 1.00 67.88 102 LEU A N 1
ATOM 793 C CA . LEU A 1 102 ? -9.535 -2.788 5.800 1.00 67.88 102 LEU A CA 1
ATOM 794 C C . LEU A 1 102 ? -10.756 -2.987 6.707 1.00 67.88 102 LEU A C 1
ATOM 796 O O . LEU A 1 102 ? -10.737 -2.518 7.844 1.00 67.88 102 LEU A O 1
ATOM 800 N N . CYS A 1 103 ? -11.811 -3.651 6.222 1.00 66.00 103 CYS A N 1
ATOM 801 C CA . CYS A 1 103 ? -13.088 -3.802 6.928 1.00 66.00 103 CYS A CA 1
ATOM 802 C C . CYS A 1 103 ? -13.635 -2.468 7.479 1.00 66.00 103 CYS A C 1
ATOM 804 O O . CYS A 1 103 ? -14.272 -2.441 8.532 1.00 66.00 103 CYS A O 1
ATOM 806 N N . ILE A 1 104 ? -13.373 -1.351 6.789 1.00 62.84 104 ILE A N 1
ATOM 807 C CA . ILE A 1 104 ? -13.850 -0.031 7.209 1.00 62.84 104 ILE A CA 1
ATOM 808 C C . ILE A 1 104 ? -15.348 0.006 6.916 1.00 62.84 104 ILE A C 1
ATOM 810 O O . ILE A 1 104 ? -15.752 0.061 5.755 1.00 62.84 104 ILE A O 1
ATOM 814 N N . GLN A 1 105 ? -16.171 -0.049 7.962 1.00 55.78 105 GLN A N 1
ATOM 815 C CA . GLN A 1 105 ? -17.604 0.195 7.834 1.00 55.78 105 GLN A CA 1
ATOM 816 C C . GLN A 1 105 ? -17.838 1.698 7.657 1.00 55.78 105 GLN A C 1
ATOM 818 O O . GLN A 1 105 ? -17.373 2.495 8.476 1.00 55.78 105 GLN A O 1
ATOM 823 N N . ASP A 1 106 ? -18.553 2.075 6.595 1.00 50.47 106 ASP A N 1
ATOM 824 C CA . ASP A 1 106 ? -19.112 3.420 6.459 1.00 50.47 106 ASP A CA 1
ATOM 825 C C . ASP A 1 106 ? -20.074 3.632 7.632 1.00 50.47 106 ASP A C 1
ATOM 827 O O . ASP A 1 106 ? -21.137 3.013 7.705 1.00 50.47 106 ASP A O 1
ATOM 831 N N . ARG A 1 107 ? -19.681 4.471 8.591 1.00 47.31 107 ARG A N 1
ATOM 832 C CA . ARG A 1 107 ? -20.649 5.087 9.493 1.00 47.31 107 ARG A CA 1
ATOM 833 C C . ARG A 1 107 ? -21.163 6.312 8.755 1.00 47.31 107 ARG A C 1
ATOM 835 O O . ARG A 1 107 ? -20.434 7.299 8.659 1.00 47.31 107 ARG A O 1
ATOM 842 N N . GLY A 1 108 ? -22.344 6.157 8.156 1.00 44.41 108 GLY A N 1
ATOM 843 C CA . GLY A 1 108 ? -23.132 7.270 7.627 1.00 44.41 108 GLY A CA 1
ATOM 844 C C . GLY A 1 108 ? -23.405 8.333 8.680 1.00 44.41 108 GLY A C 1
ATOM 845 O O . GLY A 1 108 ? -23.342 8.004 9.889 1.00 44.41 108 GLY A O 1
#

Sequence (108 aa):
MSTSQPAAPPSRGRRTRERLVGDAEAVRHQRIRTDNQVRGATKNVTRGQALGRVPPHIDAELCGALLMGGVSQALHSALRRRRKLPRERVIGELQRFMQRVLCIQDRG

pLDDT: mean 76.65, std 12.51, range [41.19, 95.06]

Radius of gyration: 22.72 Å; chains: 1; bounding box: 66×31×56 Å